Protein AF-A0A2E4DPR1-F1 (afdb_monomer_lite)

Structure (mmCIF, N/CA/C/O backbone):
data_AF-A0A2E4DPR1-F1
#
_entry.id   AF-A0A2E4DPR1-F1
#
loop_
_atom_site.group_PDB
_atom_site.id
_atom_site.type_symbol
_atom_site.label_atom_id
_atom_site.label_alt_id
_atom_site.label_comp_id
_atom_site.label_asym_id
_atom_site.label_entity_id
_atom_site.label_seq_id
_atom_site.pdbx_PDB_ins_code
_atom_site.Cartn_x
_atom_site.Cartn_y
_atom_site.Cartn_z
_atom_site.occupancy
_atom_site.B_iso_or_equiv
_atom_site.auth_seq_id
_atom_site.auth_comp_id
_atom_site.auth_asym_id
_atom_site.auth_atom_id
_atom_site.pdbx_PDB_model_num
ATOM 1 N N . MET A 1 1 ? 0.706 -17.069 9.628 1.00 63.22 1 MET A N 1
ATOM 2 C CA . MET A 1 1 ? 0.912 -16.589 8.243 1.00 63.22 1 MET A CA 1
ATOM 3 C C . MET A 1 1 ? 0.088 -15.323 8.031 1.00 63.22 1 MET A C 1
ATOM 5 O O . MET A 1 1 ? -1.111 -15.334 8.276 1.00 63.22 1 MET A O 1
ATOM 9 N N . TRP A 1 2 ? 0.722 -14.230 7.621 1.00 67.38 2 TRP A N 1
ATOM 10 C CA . TRP A 1 2 ? 0.121 -12.906 7.389 1.00 67.38 2 TRP A CA 1
ATOM 11 C C . TRP A 1 2 ? -0.953 -12.892 6.284 1.00 67.38 2 TRP A C 1
ATOM 13 O O . TRP A 1 2 ? -1.918 -12.143 6.376 1.00 67.38 2 TRP A O 1
ATOM 23 N N . ALA A 1 3 ? -0.864 -13.794 5.301 1.00 72.75 3 ALA A N 1
ATOM 24 C CA . ALA A 1 3 ? -1.869 -13.954 4.246 1.00 72.75 3 ALA A CA 1
ATOM 25 C C . ALA A 1 3 ? -3.237 -14.483 4.732 1.00 72.75 3 ALA A C 1
ATOM 27 O O . ALA A 1 3 ? -4.209 -14.420 3.983 1.00 72.75 3 ALA A O 1
ATOM 28 N N . ASN A 1 4 ? -3.345 -14.998 5.965 1.00 74.31 4 ASN A N 1
ATOM 29 C CA . ASN A 1 4 ? -4.609 -15.533 6.484 1.00 74.31 4 ASN A CA 1
ATOM 30 C C . ASN A 1 4 ? -5.694 -14.453 6.603 1.00 74.31 4 ASN A C 1
ATOM 32 O O . ASN A 1 4 ? -6.838 -14.723 6.252 1.00 74.31 4 ASN A O 1
ATOM 36 N N . GLY A 1 5 ? -5.328 -13.228 7.002 1.00 73.06 5 GLY A N 1
ATOM 37 C CA . GLY A 1 5 ? -6.273 -12.108 7.078 1.00 73.06 5 GLY A CA 1
ATOM 38 C C . GLY A 1 5 ? -6.877 -11.731 5.719 1.00 73.06 5 GLY A C 1
ATOM 39 O O . GLY A 1 5 ? -8.003 -11.257 5.657 1.00 73.06 5 GLY A O 1
ATOM 40 N N . ALA A 1 6 ? -6.181 -12.026 4.616 1.00 79.69 6 ALA A N 1
ATOM 41 C CA . ALA A 1 6 ? -6.658 -11.738 3.264 1.00 79.69 6 ALA A CA 1
ATOM 42 C C . ALA A 1 6 ? -7.651 -12.782 2.716 1.00 79.69 6 ALA A C 1
ATOM 44 O O . ALA A 1 6 ? -8.324 -12.528 1.722 1.00 79.69 6 ALA A O 1
ATOM 45 N N . ARG A 1 7 ? -7.772 -13.9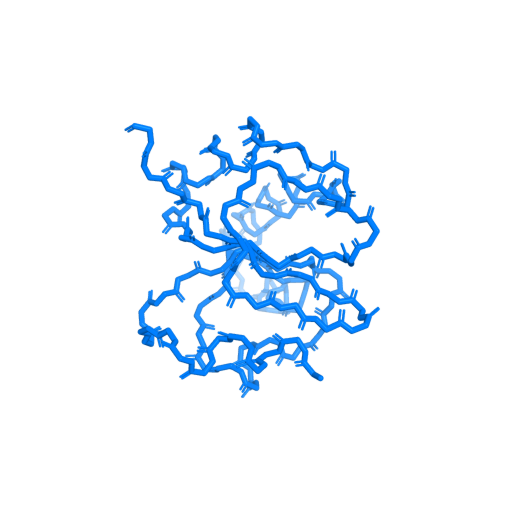71 3.326 1.00 80.56 7 ARG A N 1
ATOM 46 C CA . ARG A 1 7 ? -8.649 -15.038 2.797 1.00 80.56 7 ARG A CA 1
ATOM 47 C C . ARG A 1 7 ? -10.133 -14.676 2.842 1.00 80.56 7 ARG A C 1
ATOM 49 O O . ARG A 1 7 ? -10.896 -15.185 2.029 1.00 80.56 7 ARG A O 1
ATOM 56 N N . HIS A 1 8 ? -10.506 -13.794 3.763 1.00 81.81 8 HIS A N 1
ATOM 57 C CA . HIS A 1 8 ? -11.877 -13.337 3.974 1.00 81.81 8 HIS A CA 1
ATOM 58 C C . HIS A 1 8 ? -12.214 -12.056 3.195 1.00 81.81 8 HIS A C 1
ATOM 60 O O . HIS A 1 8 ? -13.324 -11.550 3.309 1.00 81.81 8 HIS A O 1
ATOM 66 N N . THR A 1 9 ? -11.279 -11.531 2.397 1.00 86.19 9 THR A N 1
ATOM 67 C CA . THR A 1 9 ? -11.483 -10.318 1.594 1.00 86.19 9 THR A CA 1
ATOM 68 C C . THR A 1 9 ? -11.794 -10.683 0.141 1.00 86.19 9 THR A C 1
ATOM 70 O O . THR A 1 9 ? -11.374 -11.756 -0.311 1.00 86.19 9 THR A O 1
ATOM 73 N N . PRO A 1 10 ? -12.467 -9.812 -0.630 1.00 87.88 10 PRO A N 1
ATOM 74 C CA . PRO A 1 10 ? -12.603 -9.982 -2.076 1.00 87.88 10 PRO A CA 1
ATOM 75 C C . PRO A 1 10 ? -11.254 -10.216 -2.779 1.00 87.88 10 PRO A C 1
ATOM 77 O O . PRO A 1 10 ? -10.204 -9.758 -2.322 1.00 87.88 10 PRO A O 1
ATOM 80 N N . VAL A 1 11 ? -11.272 -10.943 -3.900 1.00 87.94 11 VAL A N 1
ATOM 81 C CA . VAL A 1 11 ? -10.061 -11.233 -4.698 1.00 87.94 11 VAL A CA 1
ATOM 82 C C . VAL A 1 11 ? -9.457 -9.969 -5.320 1.00 87.94 11 VAL A C 1
ATOM 84 O O . VAL A 1 11 ? -8.238 -9.850 -5.402 1.00 87.94 11 VAL A O 1
ATOM 87 N N . GLU A 1 12 ? -10.307 -8.996 -5.647 1.00 89.00 12 GLU A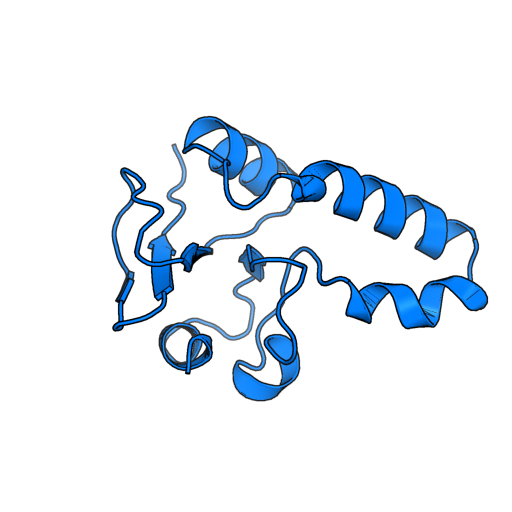 N 1
ATOM 88 C CA . GLU A 1 12 ? -9.919 -7.696 -6.209 1.00 89.00 12 GLU A CA 1
ATOM 89 C C . GLU A 1 12 ? -9.323 -6.734 -5.166 1.00 89.00 12 GLU A C 1
ATOM 91 O O . GLU A 1 12 ? -8.877 -5.636 -5.499 1.00 89.00 12 GLU A O 1
ATOM 96 N N . THR A 1 13 ? -9.311 -7.112 -3.881 1.00 91.44 13 THR A N 1
ATOM 97 C CA . THR A 1 13 ? -8.752 -6.260 -2.830 1.00 91.44 13 THR A CA 1
ATOM 98 C C . THR A 1 13 ? -7.246 -6.096 -3.016 1.00 91.44 13 THR A C 1
ATOM 100 O O . THR A 1 13 ? -6.495 -7.073 -3.072 1.00 91.44 13 THR A O 1
ATOM 103 N N . THR A 1 14 ? -6.800 -4.841 -3.052 1.00 93.31 14 THR A N 1
ATOM 104 C CA . THR A 1 14 ? -5.381 -4.482 -3.128 1.00 93.31 14 THR A CA 1
ATOM 105 C C . THR A 1 14 ? -4.858 -4.097 -1.749 1.00 93.31 14 THR A C 1
ATOM 107 O O . THR A 1 14 ? -5.489 -3.325 -1.025 1.00 93.31 14 THR A O 1
ATOM 110 N N . PHE A 1 15 ? -3.690 -4.635 -1.397 1.00 95.06 15 PHE A N 1
ATOM 111 C CA . PHE A 1 15 ? -3.061 -4.448 -0.094 1.00 95.06 15 PHE A CA 1
ATOM 112 C C . PHE A 1 15 ? -1.795 -3.605 -0.180 1.00 95.06 15 PHE A C 1
ATOM 114 O O . PHE A 1 15 ? -0.953 -3.780 -1.066 1.00 95.06 15 PHE A O 1
ATOM 121 N N . PHE A 1 16 ? -1.594 -2.784 0.838 1.00 95.75 16 PHE A N 1
ATOM 122 C CA . PHE A 1 16 ? -0.262 -2.429 1.284 1.00 95.75 16 PHE A CA 1
ATOM 123 C C . PHE A 1 16 ? 0.328 -3.590 2.085 1.00 95.75 16 PHE A C 1
ATOM 125 O O . PHE A 1 16 ? -0.304 -4.126 2.998 1.00 95.75 16 PHE A O 1
ATOM 132 N N . VAL A 1 17 ? 1.536 -4.005 1.715 1.00 94.00 17 VAL A N 1
ATOM 133 C CA . VAL A 1 17 ? 2.281 -5.069 2.392 1.00 94.00 17 VAL A CA 1
ATOM 134 C C . VAL A 1 17 ? 3.691 -4.573 2.681 1.00 94.00 17 VAL A C 1
ATOM 136 O O . VAL A 1 17 ? 4.204 -3.779 1.890 1.00 94.00 17 VAL A O 1
ATOM 139 N N . PRO A 1 18 ? 4.358 -5.041 3.753 1.00 93.12 18 PRO A N 1
ATOM 140 C CA . PRO A 1 18 ? 5.740 -4.666 4.007 1.00 93.12 18 PRO A CA 1
ATOM 141 C C . PRO A 1 18 ? 6.607 -5.096 2.807 1.00 93.12 18 PRO A C 1
ATOM 143 O O . PRO A 1 18 ? 6.768 -6.302 2.593 1.00 93.12 18 PRO A O 1
ATOM 146 N N . PRO A 1 19 ? 7.192 -4.175 2.015 1.00 88.94 19 PRO A N 1
ATOM 147 C CA . PRO A 1 19 ? 7.666 -4.504 0.662 1.00 88.94 19 PRO A CA 1
ATOM 148 C C . PRO A 1 19 ? 8.860 -5.464 0.610 1.00 88.94 19 PRO A C 1
ATOM 150 O O . PRO A 1 19 ? 9.198 -5.991 -0.446 1.00 88.94 19 PRO A O 1
ATOM 153 N N . LYS A 1 20 ? 9.540 -5.664 1.746 1.00 85.62 20 LYS A N 1
ATOM 154 C CA . LYS A 1 20 ? 10.670 -6.596 1.903 1.00 85.62 20 LYS A CA 1
ATOM 155 C C . LYS A 1 20 ? 10.231 -8.010 2.320 1.00 85.62 20 LYS A C 1
ATOM 157 O O . LYS A 1 20 ? 11.076 -8.897 2.445 1.00 85.62 20 LYS A O 1
ATOM 162 N N . THR A 1 21 ? 8.938 -8.231 2.563 1.00 79.94 21 THR A N 1
ATOM 163 C CA . THR A 1 21 ? 8.381 -9.567 2.829 1.00 79.94 21 THR A CA 1
ATOM 164 C C . THR A 1 21 ? 8.125 -10.302 1.517 1.00 79.94 21 THR A C 1
ATOM 166 O O . THR A 1 21 ? 7.953 -9.675 0.483 1.00 79.94 21 THR A O 1
ATOM 169 N N . LYS A 1 22 ? 8.158 -11.640 1.534 1.00 80.94 22 LYS A N 1
ATOM 170 C CA . LYS A 1 22 ? 8.036 -12.466 0.322 1.00 80.94 22 LYS A CA 1
ATOM 171 C C . LYS A 1 22 ? 6.801 -13.344 0.395 1.00 80.94 22 LYS A C 1
ATOM 173 O O . LYS A 1 22 ? 6.549 -13.952 1.431 1.00 80.94 22 LYS A O 1
ATOM 178 N N . GLY A 1 23 ? 6.117 -13.503 -0.737 1.00 78.75 23 GLY A N 1
ATOM 179 C CA . GLY A 1 23 ? 5.108 -14.548 -0.924 1.00 78.75 23 GLY A CA 1
ATOM 180 C C . GLY A 1 23 ? 3.661 -14.110 -0.705 1.00 78.75 23 GLY A C 1
ATOM 181 O O . GLY A 1 23 ? 2.793 -14.980 -0.691 1.00 78.75 23 GLY A O 1
ATOM 182 N N . PHE A 1 24 ? 3.370 -12.801 -0.589 1.00 85.75 24 PHE A N 1
ATOM 183 C CA . PHE A 1 24 ? 1.992 -12.331 -0.354 1.00 85.75 24 PHE A CA 1
ATOM 184 C C . PHE A 1 24 ? 1.056 -12.885 -1.402 1.00 85.75 24 PHE A C 1
ATOM 186 O O . PHE A 1 24 ? 0.144 -13.640 -1.092 1.00 85.75 24 PHE A O 1
ATOM 193 N N . ARG A 1 25 ? 1.340 -12.522 -2.654 1.00 82.00 25 ARG A N 1
ATOM 194 C CA . ARG A 1 25 ? 0.473 -12.758 -3.798 1.00 82.00 25 ARG A CA 1
ATOM 195 C C . ARG A 1 25 ? 0.234 -14.252 -4.003 1.00 82.00 25 ARG A C 1
ATOM 197 O O . ARG A 1 25 ? -0.879 -14.652 -4.318 1.00 82.00 25 ARG A O 1
ATOM 204 N N . ILE A 1 26 ? 1.249 -15.076 -3.735 1.00 83.94 26 ILE A N 1
ATOM 205 C CA . ILE A 1 26 ? 1.178 -16.540 -3.840 1.00 83.94 26 ILE A CA 1
ATOM 206 C C . ILE A 1 26 ? 0.221 -17.118 -2.787 1.00 83.94 26 ILE A C 1
ATOM 208 O O . ILE A 1 26 ? -0.612 -17.964 -3.108 1.00 83.94 26 ILE A O 1
ATOM 212 N N . HIS A 1 27 ? 0.316 -16.664 -1.535 1.00 85.38 27 HIS A N 1
ATOM 213 C CA . HIS A 1 27 ? -0.461 -17.235 -0.432 1.00 85.38 27 HIS A CA 1
ATOM 214 C C . HIS A 1 27 ? -1.846 -16.600 -0.253 1.00 85.38 27 HIS A C 1
ATOM 216 O O . HIS A 1 27 ? -2.770 -17.281 0.195 1.00 85.38 27 HIS A O 1
ATOM 222 N N . SER A 1 28 ? -2.004 -15.317 -0.587 1.00 85.88 28 SER A N 1
ATOM 223 C CA . SER A 1 28 ? -3.267 -14.584 -0.473 1.00 85.88 28 SER A CA 1
ATOM 224 C C . SER A 1 28 ? -4.108 -14.679 -1.742 1.00 85.88 28 SER A C 1
ATOM 226 O O . SER A 1 28 ? -5.332 -14.694 -1.647 1.00 85.88 28 SER A O 1
ATOM 228 N N . ARG A 1 29 ? -3.487 -14.770 -2.927 1.00 87.19 29 ARG A N 1
ATOM 229 C CA . ARG A 1 29 ? -4.139 -14.570 -4.236 1.00 87.19 29 ARG A CA 1
ATOM 230 C C . ARG A 1 29 ? -4.784 -13.182 -4.385 1.00 87.19 29 ARG A C 1
ATOM 232 O O . ARG A 1 29 ? -5.769 -13.054 -5.099 1.00 87.19 29 ARG A O 1
ATOM 239 N N . ARG A 1 30 ? -4.280 -12.170 -3.667 1.00 91.56 30 ARG A N 1
ATOM 240 C CA . ARG A 1 30 ? -4.730 -10.767 -3.737 1.00 91.56 30 ARG A CA 1
ATOM 241 C C . ARG A 1 30 ? -3.615 -9.874 -4.274 1.00 91.56 30 ARG A C 1
ATOM 243 O O . ARG A 1 30 ? -2.430 -10.214 -4.174 1.00 91.56 30 ARG A O 1
ATOM 250 N N . GLY A 1 31 ? -4.003 -8.731 -4.833 1.00 90.56 31 GLY A N 1
ATOM 251 C CA . GLY A 1 31 ? -3.075 -7.710 -5.309 1.00 90.56 31 GLY A CA 1
ATOM 252 C C . GLY A 1 31 ? -2.314 -7.042 -4.162 1.00 90.56 31 GLY A C 1
ATOM 253 O O . GLY A 1 31 ? -2.834 -6.875 -3.060 1.00 90.56 31 GLY A O 1
ATOM 254 N N . SER A 1 32 ? -1.079 -6.630 -4.430 1.00 93.44 32 SER A N 1
ATOM 255 C CA . SER A 1 32 ? -0.304 -5.745 -3.558 1.00 93.44 32 SER A CA 1
ATOM 256 C C . SER A 1 32 ? 0.143 -4.526 -4.348 1.00 93.44 32 SER A C 1
ATOM 258 O O . SER A 1 32 ? 0.396 -4.634 -5.547 1.00 93.44 32 SER A O 1
ATOM 260 N N . VAL A 1 33 ? 0.271 -3.383 -3.676 1.00 94.44 33 VAL A N 1
ATOM 261 C CA . VAL A 1 33 ? 0.758 -2.148 -4.310 1.00 94.44 33 VAL A CA 1
ATOM 262 C C . VAL A 1 33 ? 2.188 -2.326 -4.823 1.00 94.44 33 VAL A C 1
ATOM 264 O O . VAL A 1 33 ? 2.496 -1.978 -5.966 1.00 94.44 33 VAL A O 1
ATOM 267 N N . GLY A 1 34 ? 3.056 -2.919 -4.008 1.00 92.25 34 GLY A N 1
ATOM 268 C CA . GLY A 1 34 ? 4.423 -3.224 -4.401 1.00 92.25 34 GLY A CA 1
ATOM 269 C C . GLY A 1 34 ? 5.081 -4.254 -3.495 1.00 92.25 34 GLY A C 1
ATOM 270 O O . GLY A 1 34 ? 4.787 -4.343 -2.304 1.00 92.25 34 GLY A O 1
ATOM 271 N N . ASP A 1 35 ? 5.977 -5.027 -4.096 1.00 90.12 35 ASP A N 1
ATOM 272 C CA . ASP A 1 35 ? 6.887 -5.977 -3.462 1.00 90.12 35 ASP A CA 1
ATOM 273 C C . ASP A 1 35 ? 8.261 -5.818 -4.140 1.00 90.12 35 ASP A C 1
ATOM 275 O O . ASP A 1 35 ? 8.347 -5.569 -5.348 1.00 90.12 35 ASP A O 1
ATOM 279 N N . TRP A 1 36 ? 9.360 -5.967 -3.396 1.00 90.81 36 TRP A N 1
ATOM 280 C CA . TRP A 1 36 ? 10.707 -5.934 -3.979 1.00 90.81 36 TRP A CA 1
ATOM 281 C C . TRP A 1 36 ? 10.930 -7.007 -5.056 1.00 90.81 36 TRP A C 1
ATOM 283 O O . TRP A 1 36 ? 11.725 -6.820 -5.976 1.00 90.81 36 TRP A O 1
ATOM 293 N N . LYS A 1 37 ? 10.228 -8.138 -4.972 1.00 88.81 37 LYS A N 1
ATOM 294 C CA . LYS A 1 37 ? 10.251 -9.208 -5.974 1.00 88.81 37 LYS A CA 1
ATOM 295 C C . LYS A 1 37 ? 9.495 -8.861 -7.250 1.00 88.81 37 LYS A C 1
ATOM 297 O O . LYS A 1 37 ? 9.832 -9.437 -8.284 1.00 88.81 37 LYS A O 1
ATOM 302 N N . ASP A 1 38 ? 8.600 -7.873 -7.224 1.00 89.06 38 ASP A N 1
ATOM 303 C CA . ASP A 1 38 ? 8.023 -7.310 -8.4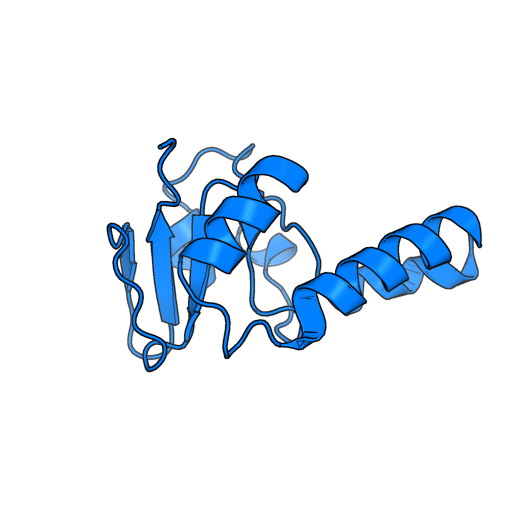51 1.00 89.06 38 ASP A CA 1
ATOM 304 C C . ASP A 1 38 ? 9.084 -6.568 -9.289 1.00 89.06 38 ASP A C 1
ATOM 306 O O . ASP A 1 38 ? 8.824 -6.235 -10.435 1.00 89.06 38 ASP A O 1
ATOM 310 N N . GLY A 1 39 ? 10.302 -6.354 -8.775 1.00 91.00 39 GLY A N 1
ATOM 311 C CA . GLY A 1 39 ? 11.400 -5.750 -9.533 1.00 91.00 39 GLY A CA 1
ATOM 312 C C . GLY A 1 39 ? 12.092 -6.685 -10.527 1.00 91.00 39 GLY A C 1
ATOM 313 O O . GLY A 1 39 ? 12.845 -6.218 -11.376 1.00 91.00 39 GLY A O 1
ATOM 314 N N . ALA A 1 40 ? 11.872 -8.003 -10.458 1.00 90.81 40 ALA A N 1
ATOM 315 C CA . ALA A 1 40 ? 12.560 -8.945 -11.347 1.00 90.81 40 ALA A CA 1
ATOM 316 C C . ALA A 1 40 ? 12.298 -8.681 -12.851 1.00 90.81 40 ALA A C 1
ATOM 318 O O . ALA A 1 40 ? 13.255 -8.708 -13.624 1.00 90.81 40 ALA A O 1
ATOM 319 N N . PRO A 1 41 ? 11.066 -8.349 -13.293 1.00 91.75 41 PRO A N 1
ATOM 320 C CA . PRO A 1 41 ? 10.788 -8.015 -14.689 1.00 91.75 41 PRO A CA 1
ATOM 321 C C . PRO A 1 41 ? 11.380 -6.682 -15.178 1.00 91.75 41 PRO A C 1
ATOM 323 O O . PRO A 1 41 ? 11.333 -6.414 -16.377 1.00 91.75 41 PRO A O 1
ATOM 326 N N . CYS A 1 42 ? 11.948 -5.841 -14.301 1.00 94.38 42 CYS A N 1
ATOM 327 C CA . CYS A 1 42 ? 12.517 -4.537 -14.674 1.00 94.38 42 CYS A CA 1
ATOM 328 C C . CYS A 1 42 ? 13.613 -4.631 -15.743 1.00 94.38 42 CYS A C 1
ATOM 330 O O . CYS A 1 42 ? 13.781 -3.694 -16.518 1.00 94.38 42 CYS A O 1
ATOM 332 N N . VAL A 1 43 ? 14.315 -5.764 -15.837 1.00 94.69 43 VAL A N 1
ATOM 333 C CA . VAL A 1 43 ? 15.349 -5.996 -16.862 1.00 94.69 43 VAL A CA 1
ATOM 334 C C . VAL A 1 43 ? 14.794 -6.022 -18.290 1.00 94.69 43 VAL A C 1
ATOM 336 O O . VAL A 1 43 ? 15.543 -5.811 -19.237 1.00 94.69 43 VAL A O 1
ATOM 339 N N . PHE A 1 44 ? 13.490 -6.260 -18.457 1.00 96.69 44 PHE A N 1
ATOM 340 C CA . PHE A 1 44 ? 12.846 -6.366 -19.768 1.00 96.69 44 PHE A CA 1
ATOM 341 C C . PHE A 1 44 ? 12.188 -5.061 -20.232 1.00 96.69 44 PHE A C 1
ATOM 343 O O . PHE A 1 44 ? 11.753 -4.968 -21.377 1.00 96.69 44 PHE A O 1
ATOM 350 N N . SER A 1 45 ? 12.060 -4.054 -19.361 1.00 97.50 45 SER A N 1
ATOM 351 C CA . SER A 1 45 ? 11.382 -2.801 -19.698 1.00 97.50 45 SER A CA 1
ATOM 352 C C . SER A 1 45 ? 11.840 -1.654 -18.806 1.00 97.50 45 SER A C 1
ATOM 354 O O . SER A 1 45 ? 11.504 -1.592 -17.624 1.00 97.50 45 SER A O 1
ATOM 356 N N . GLU A 1 46 ? 12.521 -0.676 -19.403 1.00 97.31 46 GLU A N 1
ATOM 357 C CA . GLU A 1 46 ? 12.923 0.556 -18.716 1.00 97.31 46 GLU A CA 1
ATOM 358 C C . GLU A 1 46 ? 11.710 1.324 -18.164 1.00 97.31 46 GLU A C 1
ATOM 360 O O . GLU A 1 46 ? 11.741 1.833 -17.043 1.00 97.31 46 GLU A O 1
ATOM 365 N N . ARG A 1 47 ? 10.610 1.380 -18.929 1.00 97.25 47 ARG A N 1
ATOM 366 C CA . ARG A 1 47 ? 9.371 2.037 -18.488 1.00 97.25 47 ARG A CA 1
ATOM 367 C C . ARG A 1 47 ? 8.840 1.393 -17.212 1.00 97.25 47 ARG A C 1
ATOM 369 O O . ARG A 1 47 ? 8.522 2.106 -16.263 1.00 97.25 47 ARG A O 1
ATOM 376 N N . TYR A 1 48 ? 8.768 0.062 -17.181 1.00 96.31 48 TYR A N 1
ATOM 377 C CA . TYR A 1 48 ? 8.355 -0.659 -15.981 1.00 96.31 48 TYR A CA 1
ATOM 378 C C . TYR A 1 48 ? 9.331 -0.414 -14.827 1.00 96.31 48 TYR A C 1
ATOM 380 O O . TYR A 1 48 ? 8.890 -0.095 -13.725 1.00 96.31 48 TYR A O 1
ATOM 388 N N . ALA A 1 49 ? 10.640 -0.468 -15.095 1.00 96.88 49 ALA A N 1
ATOM 389 C CA . ALA A 1 49 ? 11.679 -0.226 -14.100 1.00 96.88 49 ALA A CA 1
ATOM 390 C C . ALA A 1 49 ? 11.537 1.144 -13.425 1.00 96.88 49 ALA A C 1
ATOM 392 O O . ALA A 1 49 ? 11.563 1.224 -12.199 1.00 96.88 49 ALA A O 1
ATOM 393 N N . LYS A 1 50 ? 11.304 2.210 -14.202 1.00 97.56 50 LYS A N 1
ATOM 394 C CA . LYS A 1 50 ? 11.078 3.567 -13.678 1.00 97.56 50 LYS A CA 1
ATOM 395 C C . LYS A 1 50 ? 9.831 3.642 -12.798 1.00 97.56 50 LYS A C 1
ATOM 397 O O . LYS A 1 50 ? 9.890 4.191 -11.700 1.00 97.56 50 LYS A O 1
ATOM 402 N N . THR A 1 51 ? 8.708 3.079 -13.252 1.00 96.38 51 THR A N 1
ATOM 403 C CA . THR A 1 51 ? 7.456 3.082 -12.477 1.00 96.38 51 THR A CA 1
ATOM 404 C C . THR A 1 51 ? 7.583 2.277 -11.186 1.00 96.38 51 THR A C 1
ATOM 406 O O . THR A 1 51 ? 7.136 2.734 -10.134 1.00 96.38 51 THR A O 1
ATOM 409 N N . TRP A 1 52 ? 8.198 1.097 -11.248 1.00 95.81 52 TRP A N 1
ATOM 410 C CA . TRP A 1 52 ? 8.431 0.266 -10.074 1.00 95.81 52 TRP A CA 1
ATOM 411 C C . TRP A 1 52 ? 9.394 0.947 -9.096 1.00 95.81 52 TRP A C 1
ATOM 413 O O . TRP A 1 52 ? 9.083 1.022 -7.912 1.00 95.81 52 TRP A O 1
ATOM 423 N N . TRP A 1 53 ? 10.498 1.532 -9.572 1.00 96.88 53 TRP A N 1
ATOM 424 C CA . TRP A 1 53 ? 11.464 2.227 -8.716 1.00 96.88 53 TRP A CA 1
ATOM 425 C C . TRP A 1 53 ? 10.840 3.410 -7.972 1.00 96.88 53 TRP A C 1
ATOM 427 O O . TRP A 1 53 ? 10.996 3.520 -6.758 1.00 96.88 53 TRP A O 1
ATOM 437 N N . ALA A 1 54 ? 10.069 4.251 -8.672 1.00 96.88 54 ALA A N 1
ATOM 438 C CA . ALA A 1 54 ? 9.349 5.360 -8.050 1.00 96.88 54 ALA A CA 1
ATOM 439 C C . ALA A 1 54 ? 8.386 4.866 -6.957 1.00 96.88 54 ALA A C 1
ATOM 441 O O . ALA A 1 54 ? 8.368 5.405 -5.852 1.00 96.88 54 ALA A O 1
ATOM 442 N N . ARG A 1 55 ? 7.641 3.789 -7.236 1.00 96.12 55 ARG A N 1
ATOM 443 C CA . ARG A 1 55 ? 6.731 3.176 -6.264 1.00 96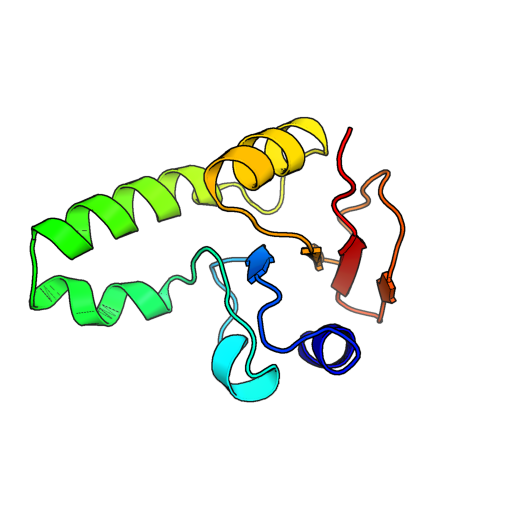.12 55 ARG A CA 1
ATOM 444 C C . ARG A 1 55 ? 7.467 2.608 -5.053 1.00 96.12 55 ARG A C 1
ATOM 446 O O . ARG A 1 55 ? 7.017 2.796 -3.933 1.00 96.12 55 ARG A O 1
ATOM 453 N N . MET A 1 56 ? 8.592 1.924 -5.254 1.00 95.88 56 MET A N 1
ATOM 454 C CA . MET A 1 56 ? 9.386 1.378 -4.150 1.00 95.88 56 MET A CA 1
ATOM 455 C C . MET A 1 56 ? 10.046 2.474 -3.307 1.00 95.88 56 MET A C 1
ATOM 457 O O . MET A 1 56 ? 10.209 2.276 -2.106 1.00 95.88 56 MET A O 1
ATOM 461 N N . GLY A 1 57 ? 10.371 3.625 -3.906 1.00 96.88 57 GLY A N 1
ATOM 462 C CA . GLY A 1 57 ? 10.797 4.824 -3.183 1.00 96.88 57 GLY A CA 1
ATOM 463 C C . GLY A 1 57 ? 9.704 5.356 -2.257 1.00 96.88 57 GLY A C 1
ATOM 464 O O . GLY A 1 57 ? 9.961 5.601 -1.087 1.00 96.88 57 GLY A O 1
ATOM 465 N N . GLU A 1 58 ? 8.459 5.429 -2.729 1.00 96.94 58 GLU A N 1
ATOM 466 C CA . GLU A 1 58 ? 7.317 5.816 -1.885 1.00 96.94 58 GLU A CA 1
ATOM 467 C C . GLU A 1 58 ? 6.960 4.793 -0.808 1.00 96.94 58 GLU A C 1
ATOM 469 O O . GLU A 1 58 ? 6.190 5.120 0.082 1.00 96.94 58 GLU A O 1
ATOM 474 N N . LEU A 1 59 ? 7.486 3.568 -0.887 1.00 96.25 59 LEU A N 1
ATOM 475 C CA . LEU A 1 59 ? 7.281 2.497 0.089 1.00 96.25 59 LEU A CA 1
ATOM 476 C C . LEU A 1 59 ? 8.539 2.216 0.937 1.00 96.25 59 LEU A C 1
ATOM 478 O O . LEU A 1 59 ? 8.561 1.228 1.676 1.00 96.25 59 LEU A O 1
ATOM 482 N N . SER A 1 60 ? 9.604 3.022 0.832 1.00 94.75 60 SER A N 1
ATOM 483 C CA . SER A 1 60 ? 10.911 2.705 1.433 1.00 94.75 60 SER A CA 1
ATOM 484 C C . SER A 1 60 ? 10.867 2.621 2.960 1.00 94.75 60 SER A C 1
ATOM 486 O O . SER A 1 60 ? 11.441 1.692 3.536 1.00 94.75 60 SER A O 1
ATOM 488 N N . ASP A 1 61 ? 10.115 3.527 3.587 1.00 94.31 61 ASP A N 1
ATOM 489 C CA . ASP A 1 61 ? 10.003 3.674 5.044 1.00 94.31 61 ASP A CA 1
ATOM 490 C C . ASP A 1 61 ? 8.692 3.104 5.591 1.00 94.31 61 ASP A C 1
ATOM 492 O O . ASP A 1 61 ? 8.200 3.522 6.635 1.00 94.31 61 ASP A O 1
ATOM 496 N N . TYR A 1 62 ? 8.134 2.107 4.900 1.00 96.00 62 TYR A N 1
ATOM 497 C CA . TYR A 1 62 ? 6.846 1.483 5.214 1.00 96.00 62 TYR A CA 1
ATOM 498 C C . TYR A 1 62 ? 6.632 1.163 6.703 1.00 96.00 62 TYR A C 1
ATOM 500 O O . TYR A 1 62 ? 5.543 1.319 7.244 1.00 96.00 62 TYR A O 1
ATOM 508 N N . GLN A 1 63 ? 7.683 0.704 7.384 1.00 94.25 63 GLN A N 1
ATOM 509 C CA . GLN A 1 63 ? 7.651 0.342 8.805 1.00 94.25 63 GLN A CA 1
ATOM 510 C C . GLN A 1 63 ? 7.431 1.527 9.757 1.00 94.25 63 GLN A C 1
ATOM 512 O O . GLN A 1 63 ? 7.230 1.296 10.944 1.00 94.25 63 GLN A O 1
ATOM 517 N N . SER A 1 64 ? 7.480 2.755 9.251 1.00 95.62 64 SER A N 1
ATOM 518 C CA . SER A 1 64 ? 7.327 4.007 9.994 1.00 95.62 64 SER A CA 1
ATOM 519 C C . SER A 1 64 ? 6.159 4.854 9.476 1.00 95.62 64 SER A C 1
ATOM 521 O O . SER A 1 64 ? 6.004 5.991 9.910 1.00 95.62 64 SER A O 1
ATOM 523 N N . PHE A 1 65 ? 5.348 4.326 8.551 1.00 97.44 65 PHE A N 1
ATOM 524 C CA . PHE A 1 65 ? 4.185 5.035 8.018 1.00 97.44 65 PHE A CA 1
ATOM 525 C C . PHE A 1 65 ? 3.102 5.256 9.059 1.00 97.44 65 PHE A C 1
ATOM 527 O O . PHE A 1 65 ? 2.632 4.305 9.658 1.00 97.44 65 PHE A O 1
ATOM 534 N N . ASN A 1 66 ? 2.631 6.487 9.187 1.00 97.06 66 ASN A N 1
ATOM 535 C CA . ASN A 1 66 ? 1.438 6.812 9.955 1.00 97.06 66 ASN A CA 1
ATOM 536 C C . ASN A 1 66 ? 0.165 6.756 9.090 1.00 97.06 66 ASN A C 1
ATOM 538 O O . ASN A 1 66 ? 0.188 6.477 7.887 1.00 97.06 66 ASN A O 1
ATOM 542 N N . GLU A 1 67 ? -0.971 7.062 9.709 1.00 96.44 67 GLU A N 1
ATOM 543 C CA . GLU A 1 67 ? -2.291 7.050 9.086 1.00 96.44 67 GLU A CA 1
ATOM 544 C C . GLU A 1 67 ? -2.384 7.998 7.889 1.00 96.44 67 GLU A C 1
ATOM 546 O O . GLU A 1 67 ? -2.964 7.638 6.866 1.00 96.44 67 GLU A O 1
ATOM 551 N N . SER A 1 68 ? -1.784 9.187 7.993 1.00 96.06 68 SER A N 1
ATOM 552 C CA . SER A 1 68 ? -1.785 10.185 6.919 1.00 96.06 68 SER A CA 1
ATOM 553 C C . SER A 1 68 ? -1.068 9.661 5.673 1.00 96.06 68 SER A C 1
ATOM 555 O O . SER A 1 68 ? -1.598 9.741 4.565 1.00 96.06 68 SER A O 1
ATOM 557 N N . GLN A 1 69 ? 0.092 9.023 5.853 1.00 97.12 69 GLN A N 1
ATOM 558 C CA . GLN A 1 69 ? 0.840 8.408 4.754 1.00 97.12 69 GLN A CA 1
ATOM 559 C C . GLN A 1 69 ? 0.064 7.253 4.113 1.00 97.12 69 GLN A C 1
ATOM 561 O O . GLN A 1 69 ? -0.019 7.178 2.886 1.00 97.12 69 GLN A O 1
ATOM 566 N N . PHE A 1 70 ? -0.563 6.383 4.912 1.00 97.31 70 PHE A N 1
ATOM 567 C CA . PHE A 1 70 ? -1.412 5.321 4.366 1.00 97.31 70 PHE A CA 1
ATOM 568 C C . PHE A 1 70 ? -2.615 5.869 3.596 1.00 97.31 70 PHE A C 1
ATOM 570 O O . PHE A 1 70 ? -2.933 5.327 2.539 1.00 97.31 70 PHE A O 1
ATOM 577 N N . GLN A 1 71 ? -3.256 6.939 4.073 1.00 96.38 71 GLN A N 1
ATOM 578 C CA . GLN A 1 71 ? -4.382 7.567 3.377 1.00 96.38 71 GLN A CA 1
ATOM 579 C C . GLN A 1 71 ? -3.953 8.217 2.057 1.00 96.38 71 GLN A C 1
ATOM 581 O O . GLN A 1 71 ? -4.549 7.932 1.018 1.00 96.38 71 GLN A O 1
ATOM 586 N N . GLN A 1 72 ? -2.859 8.984 2.055 1.00 96.19 72 GLN A N 1
ATOM 587 C CA . GLN A 1 72 ? -2.318 9.596 0.838 1.00 96.19 72 GLN A CA 1
ATOM 588 C C . GLN A 1 72 ? -1.975 8.540 -0.225 1.00 96.19 72 GLN A C 1
ATOM 590 O O . GLN A 1 72 ? -2.346 8.653 -1.395 1.00 96.19 72 GLN A O 1
ATOM 595 N N . LEU A 1 73 ? -1.267 7.479 0.171 1.00 96.75 73 LEU A N 1
ATOM 596 C CA . LEU A 1 73 ? -0.885 6.420 -0.761 1.00 96.75 73 LEU A CA 1
ATOM 597 C C . LEU A 1 73 ? -2.093 5.588 -1.195 1.00 96.75 73 LEU A C 1
ATOM 599 O O . LEU A 1 73 ? -2.127 5.105 -2.327 1.00 96.75 73 LEU A O 1
ATOM 603 N N . ARG A 1 74 ? -3.091 5.410 -0.329 1.00 95.75 74 ARG A N 1
ATOM 604 C CA . ARG A 1 74 ? -4.351 4.753 -0.675 1.00 95.75 74 ARG A CA 1
ATOM 605 C C . ARG A 1 74 ? -5.082 5.485 -1.786 1.00 95.75 74 ARG A C 1
ATOM 607 O O . ARG A 1 74 ? -5.533 4.824 -2.714 1.00 95.75 74 ARG A O 1
ATOM 614 N N . GLU A 1 75 ? -5.191 6.807 -1.718 1.00 95.00 75 GLU A N 1
ATOM 615 C CA . GLU A 1 75 ? -5.812 7.593 -2.790 1.00 95.00 75 GLU A CA 1
ATOM 616 C C . GLU A 1 75 ? -5.078 7.390 -4.116 1.00 95.00 75 GLU A C 1
ATOM 618 O O . GLU A 1 75 ? -5.701 7.203 -5.160 1.00 95.00 75 GLU A O 1
ATOM 623 N N . LYS A 1 76 ? -3.743 7.335 -4.061 1.00 96.00 76 LYS A N 1
ATOM 624 C CA . LYS A 1 76 ? -2.897 7.120 -5.235 1.00 96.00 76 LYS A CA 1
ATOM 625 C C . LYS A 1 76 ? -3.007 5.710 -5.825 1.00 96.00 76 LYS A C 1
ATOM 627 O O . LYS A 1 76 ? -2.983 5.552 -7.044 1.00 96.00 76 LYS A O 1
ATOM 632 N N . TYR A 1 77 ? -3.065 4.684 -4.978 1.00 95.75 77 TYR A N 1
ATOM 633 C CA . TYR A 1 77 ? -2.907 3.283 -5.387 1.00 95.75 77 TYR A CA 1
ATOM 634 C C . TYR A 1 77 ? -4.178 2.434 -5.286 1.00 95.75 77 TYR A C 1
ATOM 636 O O . TYR A 1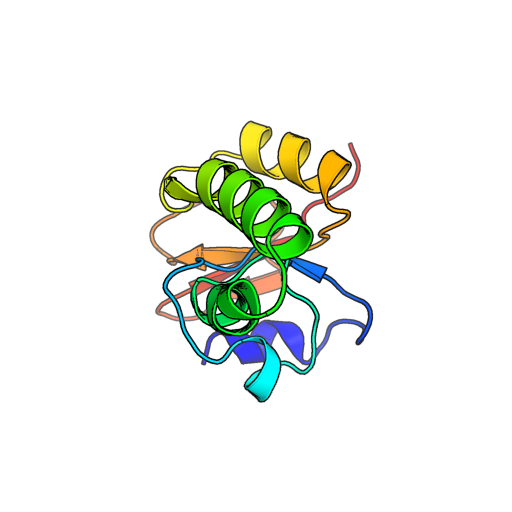 77 ? -4.167 1.280 -5.709 1.00 95.75 77 TYR A O 1
ATOM 644 N N . GLY A 1 78 ? -5.263 2.970 -4.728 1.00 94.12 78 GLY A N 1
ATOM 645 C CA . GLY A 1 78 ? -6.541 2.272 -4.566 1.00 94.12 78 GLY A CA 1
ATOM 646 C C . GLY A 1 78 ? -6.518 1.117 -3.557 1.00 94.12 78 GLY A C 1
ATOM 647 O O . GLY A 1 78 ? -7.449 0.313 -3.523 1.00 94.12 78 GLY A O 1
ATOM 648 N N . ALA A 1 79 ? -5.468 0.997 -2.741 1.00 94.75 79 ALA A N 1
ATOM 649 C CA . ALA A 1 79 ? -5.365 -0.067 -1.750 1.00 94.75 79 ALA A CA 1
ATOM 650 C C . ALA A 1 79 ? -6.346 0.146 -0.594 1.00 94.75 79 ALA A C 1
ATOM 652 O O . ALA A 1 79 ? -6.492 1.247 -0.068 1.00 94.75 79 ALA A O 1
ATOM 653 N N . SER A 1 80 ? -7.012 -0.930 -0.189 1.00 94.38 80 SER A N 1
ATOM 654 C CA . SER A 1 80 ? -8.087 -0.885 0.810 1.00 94.38 80 SER A CA 1
ATOM 655 C C . SER A 1 80 ? -7.625 -1.361 2.182 1.00 94.38 80 SER A C 1
ATOM 657 O O . SER A 1 80 ? -8.266 -1.058 3.179 1.00 94.38 80 SER A O 1
ATOM 659 N N . LEU A 1 81 ? -6.528 -2.120 2.236 1.00 95.38 81 LEU A N 1
ATOM 660 C CA . LEU A 1 81 ? -6.030 -2.757 3.450 1.00 95.38 81 LEU A CA 1
ATOM 661 C C . LEU A 1 81 ? -4.521 -2.551 3.585 1.00 95.38 81 LEU A C 1
ATOM 663 O O . LEU A 1 81 ? -3.802 -2.559 2.584 1.00 95.38 81 LEU A O 1
ATOM 667 N N . ALA A 1 82 ? -4.039 -2.433 4.820 1.00 95.81 82 ALA A N 1
ATOM 668 C CA . ALA A 1 82 ? -2.615 -2.386 5.136 1.00 95.81 82 ALA A CA 1
ATOM 669 C C . ALA A 1 82 ? -2.218 -3.525 6.071 1.00 95.81 82 ALA A C 1
ATOM 671 O O . ALA A 1 82 ? -2.874 -3.773 7.079 1.00 95.81 82 ALA A O 1
ATOM 672 N N . ILE A 1 83 ? -1.122 -4.208 5.745 1.00 94.81 83 ILE A N 1
ATOM 673 C CA . ILE A 1 83 ? -0.482 -5.187 6.624 1.00 94.81 83 ILE A CA 1
ATOM 674 C C . ILE A 1 83 ? 0.749 -4.536 7.235 1.00 94.81 83 ILE A C 1
ATOM 676 O O . ILE A 1 83 ? 1.650 -4.124 6.507 1.00 94.81 83 ILE A O 1
ATOM 680 N N . VAL A 1 84 ? 0.824 -4.485 8.558 1.00 94.94 84 VAL A N 1
ATOM 681 C CA . VAL A 1 84 ? 1.993 -3.977 9.290 1.00 94.94 84 VAL A CA 1
ATOM 682 C C . VAL A 1 84 ? 2.427 -4.982 10.350 1.00 94.94 84 VAL A C 1
ATOM 684 O O . VAL A 1 84 ? 1.703 -5.934 10.657 1.00 94.94 84 VAL A O 1
ATOM 687 N N . ARG A 1 85 ? 3.641 -4.813 10.881 1.00 92.94 85 ARG A N 1
ATOM 688 C CA . ARG A 1 85 ? 4.082 -5.607 12.033 1.00 92.94 85 ARG A CA 1
ATOM 689 C C . ARG A 1 85 ? 3.249 -5.242 13.258 1.00 92.94 85 ARG A C 1
ATOM 691 O O . ARG A 1 85 ? 2.813 -4.104 13.376 1.00 92.94 85 ARG A O 1
ATOM 698 N N . LYS A 1 86 ? 3.034 -6.193 14.162 1.00 92.06 86 LYS A N 1
ATOM 699 C CA . LYS A 1 86 ? 2.161 -6.015 15.332 1.00 92.06 86 LYS A CA 1
ATOM 700 C C . LYS A 1 86 ? 2.576 -4.833 16.222 1.00 92.06 86 LYS A C 1
ATOM 702 O O . LYS A 1 86 ? 1.718 -4.170 16.792 1.00 92.06 86 LYS A O 1
ATOM 707 N N . GLU A 1 87 ? 3.875 -4.582 16.352 1.00 93.12 87 GLU A N 1
ATOM 708 C CA . GLU A 1 87 ? 4.436 -3.458 17.109 1.00 93.12 87 GLU A CA 1
ATOM 709 C C . GLU A 1 87 ? 4.130 -2.086 16.489 1.00 93.12 87 GLU A C 1
ATOM 711 O O . GLU A 1 87 ? 4.187 -1.072 17.179 1.00 93.12 87 GLU A O 1
ATOM 716 N N . HIS A 1 88 ? 3.777 -2.051 15.204 1.00 95.06 88 HIS A N 1
ATOM 717 C CA . HIS A 1 88 ? 3.362 -0.845 14.514 1.00 95.06 88 HIS A CA 1
ATOM 718 C C . HIS A 1 88 ? 1.852 -0.664 14.686 1.00 95.06 88 HIS A C 1
ATOM 720 O O . HIS A 1 88 ? 1.050 -1.190 13.913 1.00 95.06 88 HIS A O 1
ATOM 726 N N . GLN A 1 89 ? 1.468 0.094 15.710 1.00 93.31 89 GLN A N 1
ATOM 727 C CA . GLN A 1 89 ? 0.068 0.385 15.998 1.00 93.31 89 GLN A CA 1
ATOM 728 C C . GLN A 1 89 ? -0.423 1.591 15.198 1.00 93.31 89 GLN A C 1
ATOM 730 O O . GLN A 1 89 ? 0.186 2.655 15.239 1.00 93.31 89 GLN A O 1
ATOM 735 N N . LEU A 1 90 ? -1.538 1.399 14.496 1.00 95.62 90 LEU A N 1
ATOM 736 C CA . LEU A 1 90 ? -2.251 2.431 13.746 1.00 95.62 90 LEU A CA 1
ATOM 737 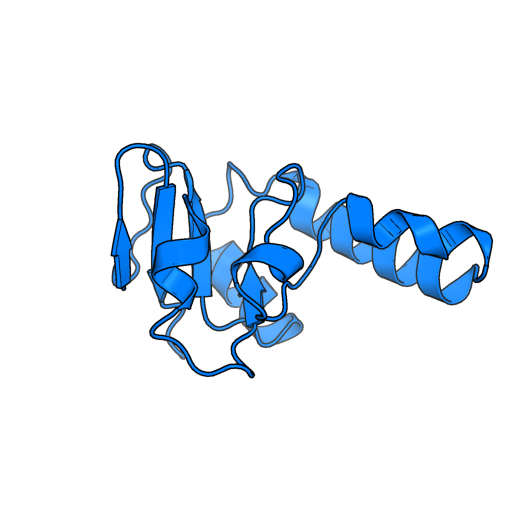C C . LEU A 1 90 ? -3.670 2.593 14.293 1.00 95.62 90 LEU A C 1
ATOM 739 O O . LEU A 1 90 ? -4.296 1.622 14.728 1.00 95.62 90 LEU A O 1
ATOM 743 N N . ASN A 1 91 ? -4.208 3.800 14.180 1.00 96.00 91 ASN A N 1
ATOM 744 C CA . ASN A 1 91 ? -5.572 4.166 14.547 1.00 96.00 91 ASN A CA 1
ATOM 745 C C . ASN A 1 91 ? -6.562 3.888 13.406 1.00 96.00 91 ASN A C 1
ATOM 747 O O . ASN A 1 91 ? -7.331 4.753 12.988 1.00 96.00 91 ASN A O 1
ATOM 751 N N . PHE A 1 92 ? -6.546 2.655 12.903 1.00 95.88 92 PHE A N 1
ATOM 752 C CA . PHE A 1 92 ? -7.504 2.145 11.924 1.00 95.88 92 PHE A CA 1
ATOM 753 C C . PHE A 1 92 ? -8.262 0.935 12.486 1.00 95.88 92 PHE A C 1
ATOM 755 O O . PHE A 1 92 ? -7.759 0.260 13.391 1.00 95.88 92 PHE A O 1
ATOM 762 N N . PRO A 1 93 ? -9.446 0.598 11.942 1.00 95.44 93 PRO A N 1
ATOM 763 C CA . PRO A 1 93 ? -10.119 -0.650 12.278 1.00 95.44 93 PRO A CA 1
ATOM 764 C C . PRO A 1 93 ? -9.230 -1.863 11.974 1.00 95.44 93 PRO A C 1
ATOM 766 O O . PRO A 1 93 ? -8.694 -1.999 10.872 1.00 95.44 93 PRO A O 1
ATOM 769 N N . ILE A 1 94 ? -9.072 -2.756 12.952 1.00 94.06 94 ILE A N 1
ATOM 770 C CA . ILE A 1 94 ? -8.326 -4.010 12.788 1.00 94.06 94 ILE A CA 1
ATOM 771 C C . ILE A 1 94 ? -9.273 -5.068 12.222 1.00 94.06 94 ILE A C 1
ATOM 773 O O . ILE A 1 94 ? -10.253 -5.435 12.865 1.00 94.06 94 ILE A O 1
ATOM 777 N N . LEU A 1 95 ? -8.940 -5.608 11.052 1.00 92.69 95 LEU A N 1
ATOM 778 C CA . LEU A 1 95 ? -9.678 -6.704 10.420 1.00 92.69 95 LEU A CA 1
ATOM 779 C C . LEU A 1 95 ? -9.142 -8.077 10.849 1.00 92.69 95 LEU A C 1
ATOM 781 O O . LEU A 1 95 ? -9.886 -9.050 10.950 1.00 92.69 95 LEU A O 1
ATOM 785 N N . TYR A 1 96 ? -7.836 -8.170 11.099 1.00 91.56 96 TYR A N 1
ATOM 786 C CA . TYR A 1 96 ? -7.184 -9.396 11.551 1.00 91.56 96 TYR A CA 1
ATOM 787 C C . TYR A 1 96 ? -5.880 -9.075 12.281 1.00 91.56 96 TYR A C 1
ATOM 789 O O . TYR A 1 96 ? -5.154 -8.168 11.886 1.00 91.56 96 TYR A O 1
ATOM 797 N N . GLN A 1 97 ? -5.527 -9.862 13.295 1.00 92.56 97 GLN A N 1
ATOM 798 C CA . GLN A 1 97 ? -4.218 -9.781 13.942 1.00 92.56 97 GLN A CA 1
ATOM 799 C C . GLN A 1 97 ? -3.714 -11.160 14.369 1.00 92.56 97 GLN A C 1
ATOM 801 O O . GLN A 1 97 ? -4.492 -12.069 14.655 1.00 92.56 97 GLN A O 1
ATOM 806 N N . ASN A 1 98 ? -2.395 -11.319 14.419 1.00 90.00 98 ASN A N 1
ATOM 807 C CA . ASN A 1 98 ? -1.728 -12.475 15.012 1.00 90.00 98 ASN A CA 1
ATOM 808 C C . ASN A 1 98 ? -0.522 -12.009 15.854 1.00 90.00 98 ASN A C 1
ATOM 810 O O . ASN A 1 98 ? -0.441 -10.844 16.229 1.00 90.00 98 ASN A O 1
ATOM 814 N N . HIS A 1 99 ? 0.396 -12.912 16.209 1.00 90.69 99 HIS A N 1
ATOM 815 C CA . HIS A 1 99 ? 1.552 -12.560 17.039 1.00 90.69 99 HIS A CA 1
ATOM 816 C C . HIS A 1 99 ? 2.618 -11.720 16.312 1.00 90.69 99 HIS A C 1
ATOM 818 O O . HIS A 1 99 ? 3.397 -11.061 16.989 1.00 90.69 99 HIS A O 1
ATOM 824 N N . GLU A 1 100 ? 2.633 -11.697 14.977 1.00 90.19 100 GLU A N 1
ATOM 825 C CA . GLU A 1 100 ? 3.642 -10.992 14.168 1.00 90.19 100 GLU A CA 1
ATOM 826 C C . GLU A 1 100 ? 3.083 -9.772 13.419 1.00 90.19 100 GLU A C 1
ATOM 828 O O . GLU A 1 100 ? 3.813 -8.813 13.179 1.00 90.19 100 GLU A O 1
ATOM 833 N N . PHE A 1 101 ? 1.807 -9.798 13.019 1.00 91.44 101 PHE A N 1
ATOM 834 C CA . PHE A 1 101 ? 1.220 -8.823 12.097 1.00 91.44 101 PHE A CA 1
ATOM 835 C C . PHE A 1 101 ? -0.198 -8.408 12.486 1.00 91.44 101 PHE A C 1
ATOM 837 O O . PHE A 1 101 ? -0.959 -9.197 13.055 1.00 91.44 101 PHE A O 1
ATOM 844 N N . ALA A 1 102 ? -0.563 -7.204 12.053 1.00 93.81 102 ALA A N 1
ATOM 845 C CA . ALA A 1 102 ? -1.920 -6.677 12.051 1.00 93.81 102 ALA A CA 1
ATOM 846 C C . ALA A 1 102 ? -2.338 -6.296 10.621 1.00 93.81 102 ALA A C 1
ATOM 848 O O . ALA A 1 102 ? -1.516 -5.864 9.809 1.00 93.81 102 ALA A O 1
ATOM 849 N N . VAL A 1 103 ? -3.618 -6.494 10.315 1.00 94.06 103 VAL A N 1
ATOM 850 C CA . VAL A 1 103 ? -4.272 -6.098 9.067 1.00 94.06 103 VAL A CA 1
ATOM 851 C C . VAL A 1 103 ? -5.297 -5.030 9.405 1.00 94.06 103 VAL A C 1
ATOM 853 O O . VAL A 1 103 ? -6.253 -5.298 10.135 1.00 94.06 103 VAL A O 1
ATOM 856 N N . TYR A 1 104 ? -5.090 -3.842 8.856 1.00 95.81 104 TYR A N 1
ATOM 857 C CA . TYR A 1 104 ? -5.922 -2.668 9.067 1.00 95.81 104 TYR A CA 1
ATOM 858 C C . TYR A 1 104 ? -6.778 -2.372 7.842 1.00 95.81 104 TYR A C 1
ATOM 860 O O . TYR A 1 104 ? -6.314 -2.514 6.706 1.00 95.81 104 TYR A O 1
ATOM 868 N N . GLU A 1 105 ? -8.009 -1.930 8.081 1.00 95.12 105 GLU A N 1
ATOM 869 C CA . GLU A 1 105 ? -8.894 -1.405 7.050 1.00 95.12 105 GLU A CA 1
ATOM 870 C C . GLU A 1 105 ? -8.661 0.088 6.830 1.00 95.12 105 GLU A C 1
ATOM 872 O O . GLU A 1 105 ? -8.782 0.902 7.744 1.00 95.12 105 GLU A O 1
ATOM 877 N N . LEU A 1 106 ? -8.339 0.458 5.591 1.00 94.19 106 LEU A N 1
ATOM 878 C CA . LEU A 1 106 ? -8.148 1.844 5.197 1.00 94.19 106 LEU A CA 1
ATOM 879 C C . LEU A 1 106 ? -9.481 2.390 4.667 1.00 94.19 106 LEU A C 1
ATOM 881 O O . LEU A 1 106 ? -9.796 2.302 3.473 1.00 94.19 106 LEU A O 1
ATOM 885 N N . GLY A 1 107 ? -10.292 2.922 5.583 1.00 82.88 107 GLY A N 1
ATOM 886 C CA . GLY A 1 107 ? -11.581 3.543 5.269 1.00 82.88 107 GLY A CA 1
ATOM 887 C C . GLY A 1 107 ? -11.450 4.727 4.303 1.00 82.88 107 GLY A C 1
ATOM 888 O O . GLY A 1 107 ? -10.385 5.339 4.192 1.00 82.88 107 GLY A O 1
ATOM 889 N N . LYS A 1 108 ? -12.533 5.040 3.574 1.00 66.69 108 LYS A N 1
ATOM 890 C CA . LYS A 1 108 ? -12.677 6.349 2.906 1.00 66.69 108 LYS A CA 1
ATOM 891 C C . LYS A 1 108 ? -12.902 7.384 4.013 1.00 66.69 108 LYS A C 1
ATOM 893 O O . LYS A 1 108 ? -13.724 7.115 4.885 1.00 66.69 108 LYS A O 1
ATOM 898 N N . GLN A 1 109 ? -12.139 8.480 4.002 1.00 56.91 109 GLN A N 1
ATOM 899 C CA . GLN A 1 109 ? -12.542 9.690 4.724 1.00 56.91 109 GLN A CA 1
ATOM 900 C C . GLN A 1 109 ? -13.885 10.183 4.185 1.00 56.91 109 GLN A C 1
ATOM 902 O O . GLN A 1 109 ? -14.125 9.994 2.967 1.00 56.91 109 GLN A O 1
#

Sequence (109 aa):
MWANGARHTPVETTFFVPPKTKGFRIHSRRGSVGDWKDGAPCVFSERYAKTWWARMGELSDYQSFNESQFQQLREKYGASLAIVRKEHQLNFPILYQNHEFAVYELGKQ

Radius of gyration: 13.51 Å; chains: 1; bounding box: 28×27×37 Å

Secondary structure (DSSP, 8-state):
-GGGGGGGS-TT-EEE--TT---HHHHH--EES--GGGGGGGGG-HHHHHHHHHHHHHTTTGGG--HHHHHHHHHHH---EEEEETTS--SS-EEEE-SSEEEEE----

pLDDT: mean 90.98, std 7.73, range [56.91, 97.56]

Foldseek 3Di:
DLLPLLQPDDLAAEEAELQDDDQNCVSNVHHYLHHPVLCPCCVVDVVSNVVRVVSCVLNVPVQPDALVSVLVVCVVRVHFKYKYFPVDDYPADWSDDDNTITIGGNDDD